Protein 4PUI (pdb70)

Nearest PDB structures (foldseek):
  4pui-assembly2_B  TM=1.012E+00  e=3.624E-17  Arabidopsis thaliana
  4pui-assembly1_A  TM=9.811E-01  e=4.101E-15  Arabidopsis thaliana
  4pug-assembly2_B  TM=9.591E-01  e=3.077E-12  Arabidopsis thaliana
  4pug-assembly1_A  TM=9.254E-01  e=9.703E-12  Arabidopsis thaliana
  1v60-assembly1_A  TM=8.977E-01  e=1.015E-07  Mus musculus

GO terms:
  GO:0005515 protein binding (F, IPI)
  GO:0008047 enzyme activator activity (F, IDA)
  GO:0005739 mitochondrion (C, IDA)
  GO:0009507 chloroplast (C, IDA)
  GO:0009570 chloroplast stroma (C, IDA)
  GO:0005829 cytosol (C, HDA)
  GO:0009507 chloroplast (C, HDA)
  GO:0009570 chloroplast stroma (C, HDA)
  GO:0009793 embryo development ending in seed dormancy (P, IMP)

Organism: Arabidopsis thaliana (NCBI:txid3702)

Structure (mmCIF, N/CA/C/O backbone):
data_4PUI
#
_entry.id   4PUI
#
_cell.length_a   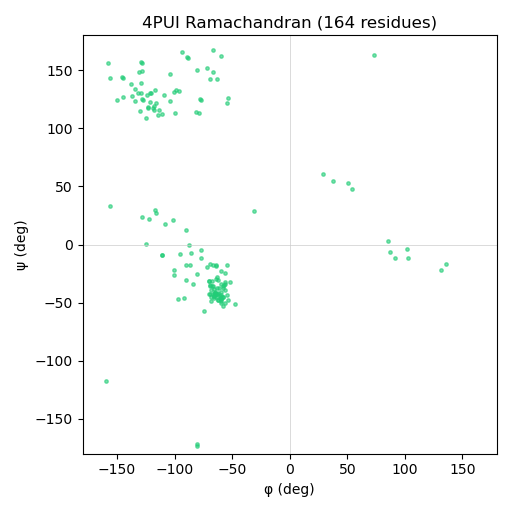95.833
_cell.length_b   31.634
_cell.length_c   68.631
_cell.angle_alpha   90.00
_cell.angle_beta   116.83
_cell.angle_gamma   90.00
#
_symmetry.space_group_name_H-M   'C 1 2 1'
#
loop_
_entity.id
_entity.type
_entity.pdbx_description
1 polymer 'SufE-like protein, chloroplastic'
2 water water
#
loop_
_atom_site.group_PDB
_atom_site.id
_atom_site.type_symbol
_atom_site.label_atom_id
_atom_site.label_alt_id
_atom_site.label_comp_id
_atom_site.label_asym_id
_atom_site.label_entity_id
_atom_site.label_seq_id
_atom_site.pdbx_PDB_ins_code
_atom_site.Cartn_x
_atom_site.Cartn_y
_atom_site.Cartn_z
_atom_site.occupancy
_atom_site.B_iso_or_equiv
_atom_site.auth_seq_id
_atom_site.auth_comp_id
_atom_site.auth_asym_id
_atom_site.auth_atom_id
_atom_site.pdbx_PDB_model_num
ATOM 1 N N . ALA A 1 2 ? -15.517 -21.054 25.501 1.00 56.24 277 ALA A N 1
ATOM 2 C CA . ALA A 1 2 ? -16.203 -21.572 24.326 1.00 54.95 277 ALA A CA 1
ATOM 3 C C . ALA A 1 2 ? -15.236 -21.744 23.164 1.00 48.92 277 ALA A C 1
ATOM 4 O O . ALA A 1 2 ? -14.377 -22.623 23.176 1.00 52.75 277 ALA A O 1
ATOM 6 N N . LEU A 1 3 ? -15.374 -20.885 22.165 1.00 31.30 278 LEU A N 1
ATOM 7 C CA . LEU A 1 3 ? -14.556 -20.969 20.968 1.00 25.13 278 LEU A CA 1
ATOM 8 C C . LEU A 1 3 ? -13.120 -20.551 21.244 1.00 25.06 278 LEU A C 1
ATOM 9 O O . LEU A 1 3 ? -12.860 -19.756 22.142 1.00 30.29 278 LEU A O 1
ATOM 14 N N . GLY A 1 4 ? -12.193 -21.094 20.466 1.00 28.08 279 GLY A N 1
ATOM 15 C CA . GLY A 1 4 ? -10.809 -20.6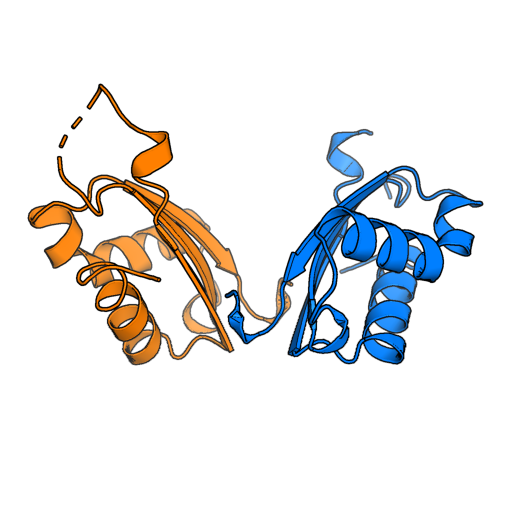77 20.521 1.00 25.03 279 GLY A CA 1
ATOM 16 C C . GLY A 1 4 ? -10.621 -19.404 19.719 1.00 24.06 279 GLY A C 1
ATOM 17 O O . GLY A 1 4 ? -11.578 -18.808 19.236 1.00 22.03 279 GLY A O 1
ATOM 18 N N . SER A 1 5 ? -9.376 -18.977 19.570 1.00 21.52 280 SER A N 1
ATOM 19 C CA . SER A 1 5 ? -9.098 -17.709 18.897 1.00 21.59 280 SER A CA 1
ATOM 20 C C . SER A 1 5 ? -9.594 -17.624 17.450 1.00 19.46 280 SER A C 1
ATOM 21 O O . SER A 1 5 ? -10.150 -16.601 17.055 1.00 18.48 280 SER A O 1
ATOM 24 N N . ARG A 1 6 ? -9.399 -18.678 16.658 1.00 19.90 281 ARG A N 1
ATOM 25 C CA . ARG A 1 6 ? -9.895 -18.674 15.276 1.00 17.74 281 ARG A CA 1
ATOM 26 C C . ARG A 1 6 ? -11.425 -18.639 15.242 1.00 17.37 281 ARG A C 1
ATOM 27 O O . ARG A 1 6 ? -12.007 -17.879 14.472 1.00 17.33 281 ARG A O 1
ATOM 35 N N . GLY A 1 7 ? -12.065 -19.471 16.058 1.00 18.84 282 GLY A N 1
ATOM 36 C CA . GLY A 1 7 ? -13.524 -19.493 16.129 1.00 17.82 282 GLY A CA 1
ATOM 37 C C . GLY A 1 7 ? -14.082 -18.106 16.418 1.00 20.52 282 GLY A C 1
ATOM 38 O O . GLY A 1 7 ? -15.070 -17.680 15.821 1.00 17.96 282 GLY A O 1
ATOM 39 N N . MET A 1 8 ? -13.445 -17.401 17.347 1.00 18.97 283 MET A N 1
ATOM 40 C CA . MET A 1 8 ? -13.875 -16.054 17.706 1.00 21.46 283 MET A CA 1
ATOM 41 C C . MET A 1 8 ? -13.704 -15.093 16.532 1.00 20.89 283 MET A C 1
ATOM 42 O O . MET A 1 8 ? -14.583 -14.263 16.266 1.00 20.72 283 MET A O 1
ATOM 47 N N . ARG A 1 9 ? -12.582 -15.209 15.821 1.00 17.69 284 ARG A N 1
ATOM 48 C CA . ARG A 1 9 ? -12.374 -14.383 14.633 1.00 16.04 284 ARG A CA 1
ATOM 49 C C . ARG A 1 9 ? -13.417 -14.648 13.550 1.00 19.31 284 ARG A C 1
ATOM 50 O O . ARG A 1 9 ? -13.889 -13.705 12.902 1.00 17.35 284 ARG A O 1
ATOM 58 N N . ILE A 1 10 ? -13.753 -15.925 13.346 1.00 17.11 285 ILE A N 1
ATOM 59 C CA . ILE A 1 10 ? -14.748 -16.311 12.345 1.00 15.60 285 ILE A CA 1
ATOM 60 C C . ILE A 1 10 ? -16.100 -15.709 12.714 1.00 15.45 285 ILE A C 1
ATOM 61 O O . ILE A 1 10 ? -16.758 -15.096 11.876 1.00 17.09 285 ILE A O 1
ATOM 66 N N . ARG A 1 11 ? -16.492 -15.851 13.971 1.00 17.92 286 ARG A N 1
ATOM 67 C CA . ARG A 1 11 ? -17.761 -15.286 14.427 1.00 19.33 286 ARG A CA 1
ATOM 68 C C . ARG A 1 11 ? -17.780 -13.765 14.237 1.00 20.52 286 ARG A C 1
ATOM 69 O O . ARG A 1 11 ? -18.753 -13.204 13.749 1.00 19.82 286 ARG A O 1
ATOM 77 N N . GLU A 1 12 ? -16.698 -13.095 14.607 1.00 17.70 287 GLU A N 1
ATOM 78 C CA . GLU A 1 12 ? -16.680 -11.635 14.499 1.00 21.35 287 GLU A CA 1
ATOM 79 C C . GLU A 1 12 ? -16.735 -11.159 13.042 1.00 19.16 287 GLU A C 1
ATOM 80 O O . GLU A 1 12 ? -17.396 -10.156 12.729 1.00 19.07 287 GLU A O 1
ATOM 86 N N . LYS A 1 13 ? -16.042 -11.871 12.163 1.00 19.06 288 LYS A N 1
ATOM 87 C CA . LYS A 1 13 ? -16.016 -11.519 10.745 1.00 19.93 288 LYS A CA 1
ATOM 88 C C . LYS A 1 13 ? -17.415 -11.662 10.139 1.00 18.49 288 LYS A C 1
ATOM 89 O O . LYS A 1 13 ? -17.875 -10.793 9.402 1.00 17.61 288 LYS A O 1
ATOM 95 N N . LEU A 1 14 ? -18.088 -12.760 10.449 1.00 17.33 289 LEU A N 1
ATOM 96 C CA . LEU A 1 14 ? -19.423 -12.966 9.900 1.00 16.94 289 LEU A CA 1
ATOM 97 C C . LEU A 1 14 ? -20.431 -11.978 10.467 1.00 17.14 289 LEU A C 1
ATOM 98 O O . LEU A 1 14 ? -21.307 -11.506 9.739 1.00 17.99 289 LEU A O 1
ATOM 103 N N . GLU A 1 15 ? -20.320 -11.684 11.759 1.00 17.03 290 GLU A N 1
ATOM 104 C CA . GLU A 1 15 ? -21.175 -10.679 12.389 1.00 20.09 290 GLU A CA 1
ATOM 105 C C . GLU A 1 15 ? -20.972 -9.321 11.717 1.00 20.95 290 GLU A C 1
ATOM 106 O O . GLU A 1 15 ? -21.936 -8.632 11.383 1.00 23.28 290 GLU A O 1
ATOM 112 N N . LYS A 1 16 ? -19.713 -8.945 11.527 1.00 21.30 291 LYS A N 1
ATOM 113 C CA . LYS A 1 16 ? -19.382 -7.642 10.970 1.00 22.61 291 LYS A CA 1
ATOM 114 C C . LYS A 1 16 ? -19.871 -7.503 9.531 1.00 22.74 291 LYS A C 1
ATOM 115 O O . LYS A 1 16 ? -20.418 -6.468 9.152 1.00 24.16 291 LYS A O 1
ATOM 121 N N . GLU A 1 17 ? -19.686 -8.544 8.728 1.00 18.74 292 GLU A N 1
ATOM 122 C CA . GLU A 1 17 ? -20.004 -8.430 7.302 1.00 18.57 292 GLU A CA 1
ATOM 123 C C . GLU A 1 17 ? -21.433 -8.805 6.929 1.00 19.68 292 GLU A C 1
ATOM 124 O O . GLU A 1 17 ? -21.973 -8.270 5.958 1.00 20.05 292 GLU A O 1
ATOM 130 N N . LEU A 1 18 ? -22.033 -9.723 7.677 1.00 17.72 293 LEU A N 1
ATOM 131 C CA . LEU A 1 18 ? -23.336 -10.253 7.292 1.00 17.62 293 LEU A CA 1
ATOM 132 C C . LEU A 1 18 ? -24.496 -9.852 8.207 1.00 20.47 293 LEU A C 1
ATOM 133 O O . LEU A 1 18 ? -25.640 -10.107 7.862 1.00 19.23 293 LEU A O 1
ATOM 138 N N . ASP A 1 19 ? -24.197 -9.233 9.351 1.00 19.95 294 ASP A N 1
ATOM 139 C CA . ASP A 1 19 ? -25.191 -8.879 10.376 1.00 19.00 294 ASP A CA 1
ATOM 140 C C . ASP A 1 19 ? -26.286 -9.954 10.524 1.00 18.56 294 ASP A C 1
ATO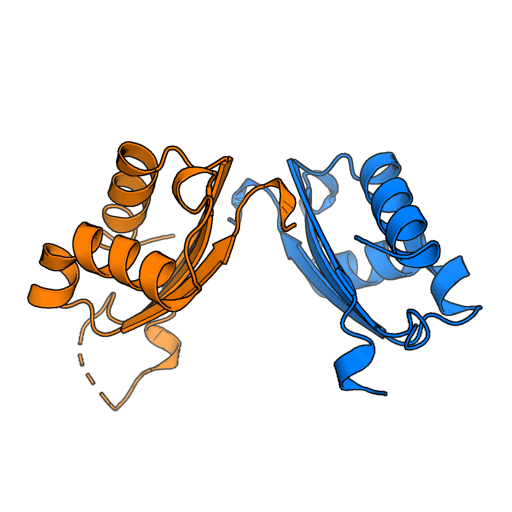M 141 O O . ASP A 1 19 ? -27.470 -9.652 10.406 1.00 20.04 294 ASP A O 1
ATOM 146 N N . PRO A 1 20 ? -25.888 -11.214 10.768 1.00 20.91 295 PRO A N 1
ATOM 147 C CA . PRO A 1 20 ? -26.873 -12.299 10.690 1.00 19.30 295 PRO A CA 1
ATOM 148 C C . PRO A 1 20 ? -27.882 -12.233 11.828 1.00 21.58 295 PRO A C 1
ATOM 149 O O . PRO A 1 20 ? -27.534 -11.873 12.957 1.00 22.73 295 PRO A O 1
ATOM 153 N N . VAL A 1 21 ? -29.135 -12.553 11.532 1.00 20.70 296 VAL A N 1
ATOM 154 C CA . VAL A 1 21 ? -30.119 -12.672 12.601 1.00 21.81 296 VAL A CA 1
ATOM 155 C C . VAL A 1 21 ? -29.859 -13.894 13.479 1.00 22.22 296 VAL A C 1
ATOM 156 O O . VAL A 1 21 ? -30.149 -13.881 14.679 1.00 22.49 296 VAL A O 1
ATOM 160 N N . GLU A 1 22 ? -29.313 -14.947 12.873 1.00 20.35 297 GLU A N 1
ATOM 161 C CA . GLU A 1 22 ? -28.941 -16.149 13.596 1.00 20.29 297 GLU A CA 1
ATOM 162 C C . GLU A 1 22 ? -27.552 -16.550 13.119 1.00 20.33 297 GLU A C 1
ATOM 163 O O . GLU A 1 22 ? -27.286 -16.547 11.922 1.00 18.99 297 GLU A O 1
ATOM 169 N N . LEU A 1 23 ? -26.674 -16.873 14.060 1.00 19.60 298 LEU A N 1
ATOM 170 C CA . LEU A 1 23 ? -25.323 -17.305 13.717 1.00 17.52 298 LEU A CA 1
ATOM 171 C C . LEU A 1 23 ? -24.822 -18.364 14.687 1.00 17.62 298 LEU A C 1
ATOM 172 O O . LEU A 1 23 ? -24.850 -18.172 15.910 1.00 19.99 298 LEU A O 1
ATOM 177 N N . GLU A 1 24 ? -24.364 -19.490 14.144 1.00 21.27 299 GLU A N 1
ATOM 178 C CA . GLU A 1 24 ? -23.725 -20.510 14.959 1.00 18.05 299 GLU A CA 1
ATOM 179 C C . GLU A 1 24 ? -22.388 -20.889 14.340 1.00 17.22 299 GLU A C 1
ATOM 180 O O . GLU A 1 24 ? -22.307 -21.157 13.149 1.00 18.16 299 GLU A O 1
ATOM 186 N N . VAL A 1 25 ? -21.350 -20.900 15.166 1.00 18.75 300 VAL A N 1
ATOM 187 C CA . VAL A 1 25 ? -20.007 -21.264 14.733 1.00 18.94 300 VAL A CA 1
ATOM 188 C C . VAL A 1 25 ? -19.584 -22.384 15.660 1.00 21.69 300 VAL A C 1
ATOM 189 O O . VAL A 1 25 ? -19.376 -22.169 16.852 1.00 21.82 300 VAL A O 1
ATOM 193 N N . GLU A 1 26 ? -19.509 -23.597 15.127 1.00 22.35 301 GLU A N 1
ATOM 194 C CA . GLU A 1 26 ? -19.250 -24.762 15.958 1.00 21.13 301 GLU A CA 1
ATOM 195 C C . GLU A 1 26 ? -17.921 -25.383 15.564 1.00 23.23 301 GLU A C 1
ATOM 196 O O . GLU A 1 26 ? -17.729 -25.761 14.409 1.00 23.76 301 GLU A O 1
ATOM 202 N N . ASP A 1 27 ? -17.006 -25.475 16.521 1.00 23.17 302 ASP A N 1
ATOM 203 C CA . ASP A 1 27 ? -15.708 -26.098 16.291 1.00 24.44 302 ASP A CA 1
ATOM 204 C C . ASP A 1 27 ? -15.880 -27.614 16.346 1.00 26.06 302 ASP A C 1
ATOM 205 O O . ASP A 1 27 ? -16.193 -28.171 17.394 1.00 27.73 302 ASP A O 1
ATOM 210 N N . VAL A 1 28 ? -15.687 -28.280 15.213 1.00 26.20 303 VAL A N 1
ATOM 211 C CA . VAL A 1 28 ? -15.767 -29.736 15.178 1.00 30.53 303 VAL A CA 1
ATOM 212 C C . VAL A 1 28 ? -14.431 -30.389 14.813 1.00 33.13 303 VAL A C 1
ATOM 213 O O . VAL A 1 28 ? -14.382 -31.496 14.276 1.00 33.47 303 VAL A O 1
ATOM 217 N N . SER A 1 29 ? -13.337 -29.701 15.125 1.00 28.83 304 SER A N 1
ATOM 218 C CA . SER A 1 29 ? -12.008 -30.230 14.846 1.00 26.52 304 SER A CA 1
ATOM 219 C C . SER A 1 29 ? -11.768 -31.592 15.482 1.00 31.04 304 SER A C 1
ATOM 220 O O . SER A 1 29 ? -11.042 -32.419 14.933 1.00 35.90 304 SER A O 1
ATOM 223 N N . TYR A 1 30 ? -12.380 -31.820 16.640 1.00 32.63 305 TYR A N 1
ATOM 224 C CA . TYR A 1 30 ? -12.253 -33.097 17.338 1.00 39.43 305 TYR A CA 1
ATOM 225 C C . TYR A 1 30 ? -12.684 -34.301 16.477 1.00 41.00 305 TYR A C 1
ATOM 226 O O . TYR A 1 30 ? -12.237 -35.421 16.707 1.00 46.75 305 TYR A O 1
ATOM 235 N N . GLN A 1 31 ? -13.547 -34.058 15.491 1.00 40.83 306 GLN A N 1
ATOM 236 C CA . GLN A 1 31 ? -14.061 -35.115 14.617 1.00 40.43 306 GLN A CA 1
ATOM 237 C C . GLN A 1 31 ? -13.044 -35.551 13.564 1.00 47.65 306 GLN A C 1
ATOM 238 O O . GLN A 1 31 ? -13.230 -36.568 12.890 1.00 50.97 306 GLN A O 1
ATOM 244 N N . HIS A 1 32 ? -11.971 -34.780 13.430 1.00 48.78 307 HIS A N 1
ATOM 245 C CA . HIS A 1 32 ? -10.986 -35.014 12.387 1.00 48.66 307 HIS A CA 1
ATOM 246 C C . HIS A 1 32 ? -9.596 -35.177 12.984 1.00 55.09 307 HIS A C 1
ATOM 247 O O . HIS A 1 32 ? -8.615 -35.371 12.262 1.00 55.20 307 HIS A O 1
ATOM 254 N N . ALA A 1 33 ? -9.517 -35.091 14.306 1.00 76.18 308 ALA A N 1
ATOM 255 C CA . ALA A 1 33 ? -8.231 -35.089 14.988 1.00 82.51 308 ALA A CA 1
ATOM 256 C C . ALA A 1 33 ? -8.373 -35.486 16.456 1.00 85.89 308 ALA A C 1
ATOM 257 O O . ALA A 1 33 ? -8.513 -36.663 16.783 1.00 87.73 308 ALA A O 1
ATOM 259 N N . ASP A 1 44 ? -5.459 -27.701 20.987 1.00 70.92 319 ASP A N 1
ATOM 260 C CA . ASP A 1 44 ? -6.855 -27.810 21.393 1.00 70.03 319 ASP A CA 1
ATOM 261 C C . ASP A 1 44 ? -7.671 -28.452 20.274 1.00 67.38 319 ASP A C 1
ATOM 262 O O . ASP A 1 44 ? -8.873 -28.193 20.145 1.00 67.68 319 ASP A O 1
ATOM 267 N N . ASP A 1 45 ? -6.980 -29.292 19.496 1.00 64.09 320 ASP A N 1
ATOM 268 C CA . ASP A 1 45 ? -7.444 -29.931 18.244 1.00 59.10 320 ASP A CA 1
ATOM 269 C C . ASP A 1 45 ? -7.120 -29.146 16.976 1.00 51.92 320 ASP A C 1
ATOM 270 O O . ASP A 1 45 ? -7.279 -29.666 15.871 1.00 53.30 320 ASP A O 1
ATOM 275 N N . GLY A 1 46 ? -6.695 -27.895 17.123 1.00 34.86 321 GLY A N 1
ATOM 276 C CA . GLY A 1 46 ? -6.197 -27.159 15.979 1.00 31.33 321 GLY A CA 1
ATOM 277 C C . GLY A 1 46 ? -7.091 -26.117 15.342 1.00 27.52 321 GLY A C 1
ATOM 278 O O . GLY A 1 46 ? -6.618 -25.340 14.520 1.00 28.21 321 GLY A O 1
ATOM 279 N N . GLU A 1 47 ? -8.369 -26.091 15.709 1.00 25.95 322 GLU A N 1
ATOM 280 C CA . GLU A 1 47 ? -9.339 -25.219 15.052 1.00 23.29 322 GLU A CA 1
ATOM 281 C C . GLU A 1 47 ? -9.266 -25.376 13.543 1.00 23.08 322 GLU A C 1
ATOM 282 O O . GLU A 1 47 ? -9.131 -24.401 12.818 1.00 22.95 322 GLU A O 1
ATOM 288 N N . THR A 1 48 ? -9.373 -26.618 13.079 1.00 27.17 323 THR A N 1
ATOM 289 C CA . THR A 1 48 ? -9.224 -26.928 11.664 1.00 26.54 323 THR A CA 1
ATOM 290 C C . THR A 1 48 ? -10.565 -27.112 10.963 1.00 23.15 323 THR A C 1
ATOM 291 O O . THR A 1 48 ? -10.651 -26.976 9.747 1.00 25.73 323 THR A O 1
ATOM 295 N N . HIS A 1 49 ? -11.610 -27.419 11.728 1.00 25.41 324 HIS A N 1
ATOM 296 C CA . HIS A 1 49 ? -12.916 -27.710 11.152 1.00 25.32 324 HIS A CA 1
ATOM 297 C C . HIS A 1 49 ? -14.037 -27.038 11.930 1.00 21.71 324 HIS A C 1
ATOM 298 O O . HIS A 1 49 ? -14.125 -27.185 13.147 1.00 22.26 324 HIS A O 1
ATOM 305 N N . PHE A 1 50 ? -14.893 -26.305 11.223 1.00 25.16 325 PHE A N 1
ATOM 306 C CA . PHE A 1 50 ? -16.054 -25.684 11.846 1.00 22.58 325 PHE A CA 1
ATOM 307 C C . PHE A 1 50 ? -17.315 -25.974 11.053 1.00 20.99 325 PHE A C 1
ATOM 308 O O . PHE A 1 50 ? -17.267 -26.122 9.833 1.00 23.18 325 PHE A O 1
ATOM 316 N N . ASN A 1 51 ? -18.434 -26.064 11.766 1.00 21.85 326 ASN A N 1
ATOM 317 C CA . ASN A 1 51 ? -19.750 -26.023 11.146 1.00 22.97 326 ASN A CA 1
ATOM 318 C C . ASN A 1 51 ? -20.298 -24.623 11.337 1.00 20.15 326 ASN A C 1
ATOM 319 O O . ASN A 1 51 ? -20.276 -24.098 12.449 1.00 22.38 326 ASN A O 1
ATOM 324 N N . LEU A 1 52 ? -20.790 -24.020 10.257 1.00 18.96 327 LEU A N 1
ATOM 325 C CA . LEU A 1 52 ? -21.398 -22.691 10.321 1.00 16.74 327 LEU A CA 1
ATOM 326 C C . LEU A 1 52 ? -22.878 -22.760 9.931 1.00 18.63 327 LEU A C 1
ATOM 327 O O . LEU A 1 52 ? -23.224 -23.372 8.922 1.00 19.46 327 LEU A O 1
ATOM 332 N N . ARG A 1 53 ? -23.741 -22.132 10.727 1.00 18.76 328 ARG A N 1
ATOM 333 C CA . ARG A 1 53 ? -25.125 -21.931 10.318 1.00 17.89 328 ARG A CA 1
ATOM 334 C C . ARG A 1 53 ? -25.394 -20.439 10.369 1.00 17.17 328 ARG A C 1
ATOM 335 O O . ARG A 1 53 ? -25.274 -19.818 11.425 1.00 18.13 328 ARG A O 1
ATOM 343 N N . ILE A 1 54 ? -25.716 -19.861 9.216 1.00 16.07 329 ILE A N 1
ATOM 344 C CA . ILE A 1 54 ? -25.871 -18.415 9.106 1.00 16.64 329 ILE A CA 1
ATOM 345 C C . ILE A 1 54 ? -27.205 -18.083 8.486 1.00 15.63 329 ILE A C 1
ATOM 346 O O . ILE A 1 54 ? -27.498 -18.537 7.388 1.00 17.58 329 ILE A O 1
ATOM 351 N N . VAL A 1 55 ? -27.992 -17.268 9.183 1.00 18.11 330 VAL A N 1
ATOM 352 C CA . VAL A 1 55 ? -29.224 -16.729 8.610 1.00 19.04 330 VAL A CA 1
ATOM 353 C C . VAL A 1 55 ? -29.036 -15.224 8.397 1.00 16.64 330 VAL A C 1
ATOM 354 O O . VAL A 1 55 ? -28.891 -14.466 9.358 1.00 17.58 330 VAL A O 1
ATOM 358 N N . SER A 1 56 ? -28.986 -14.801 7.135 1.00 19.56 331 SER A N 1
ATOM 359 C CA . SER A 1 56 ? -28.699 -13.396 6.820 1.00 18.78 331 SER A CA 1
ATOM 360 C C . SER A 1 56 ? -29.446 -12.946 5.588 1.00 19.40 331 SER A C 1
ATOM 361 O O . SER A 1 56 ? -29.577 -13.721 4.634 1.00 18.21 331 SER A O 1
ATOM 364 N N . ASP A 1 57 ? -29.881 -11.680 5.614 1.00 21.57 332 ASP A N 1
ATOM 365 C CA . ASP A 1 57 ? -30.423 -10.964 4.459 1.00 24.04 332 ASP A CA 1
ATOM 366 C C . ASP A 1 57 ? -29.504 -11.030 3.246 1.00 20.95 332 ASP A C 1
ATOM 367 O O . ASP A 1 57 ? -29.964 -10.985 2.100 1.00 20.50 332 ASP A O 1
ATOM 372 N N . ALA A 1 58 ? -28.201 -11.070 3.509 1.00 20.10 333 ALA A N 1
ATOM 373 C CA . ALA A 1 58 ? -27.194 -10.918 2.464 1.00 20.54 333 ALA A CA 1
ATOM 374 C C . ALA A 1 58 ? -27.227 -12.047 1.442 1.00 18.43 333 ALA A C 1
ATOM 375 O O . ALA A 1 58 ? -26.680 -11.913 0.356 1.00 20.16 333 ALA A O 1
ATOM 377 N N . PHE A 1 59 ? -27.868 -13.164 1.796 1.00 19.88 334 PHE A N 1
ATOM 378 C CA . PHE A 1 59 ? -27.962 -14.314 0.910 1.00 17.07 334 PHE A CA 1
ATOM 379 C C . PHE A 1 59 ? -29.129 -14.254 -0.074 1.00 18.57 334 PHE A C 1
ATOM 380 O O . PHE A 1 59 ? -29.242 -15.113 -0.946 1.00 18.47 334 PHE A O 1
ATOM 388 N N . GLN A 1 60 ? -30.001 -13.263 0.068 1.00 20.36 335 GLN A N 1
ATOM 389 C CA . GLN A 1 60 ? -31.122 -13.110 -0.847 1.00 20.32 335 GLN A CA 1
ATOM 390 C C . GLN A 1 60 ? -30.673 -13.063 -2.297 1.00 21.12 335 GLN A C 1
ATOM 391 O O . GLN A 1 60 ? -29.804 -12.265 -2.667 1.00 25.11 335 GLN A O 1
ATOM 397 N N . GLY A 1 61 ? -31.252 -13.936 -3.114 1.00 22.07 336 GLY A N 1
ATOM 398 C CA . GLY A 1 61 ? -30.996 -13.938 -4.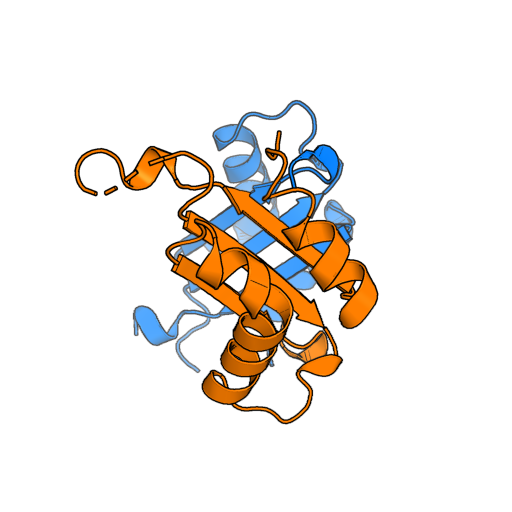538 1.00 21.18 336 GLY A CA 1
ATOM 399 C C . GLY A 1 61 ? -29.782 -14.764 -4.929 1.00 23.79 336 GLY A C 1
ATOM 400 O O . GLY A 1 61 ? -29.518 -14.959 -6.113 1.00 25.61 336 GLY A O 1
ATOM 401 N N . LYS A 1 62 ? -29.048 -15.252 -3.937 1.00 19.79 337 LYS A N 1
ATOM 402 C CA . LYS A 1 62 ? -27.860 -16.061 -4.204 1.00 19.06 337 LYS A CA 1
ATOM 403 C C . LYS A 1 62 ? -28.103 -17.570 -4.160 1.00 18.95 337 LYS A C 1
ATOM 404 O O . LYS A 1 62 ? -28.689 -18.083 -3.213 1.00 18.40 337 LYS A O 1
ATOM 410 N N . SER A 1 63 ? -27.616 -18.273 -5.184 1.00 16.49 338 SER A N 1
ATOM 411 C CA . SER A 1 63 ? -27.651 -19.736 -5.209 1.00 17.04 338 SER A CA 1
ATOM 412 C C . SER A 1 63 ? -26.885 -20.340 -4.031 1.00 16.41 338 SER A C 1
ATOM 413 O O . SER A 1 63 ? -26.066 -19.675 -3.395 1.00 15.84 338 SER A O 1
ATOM 416 N N . LEU A 1 64 ? -27.146 -21.608 -3.748 1.00 16.81 339 LEU A N 1
ATOM 417 C CA . LEU A 1 64 ? -26.469 -22.299 -2.659 1.00 15.36 339 LEU A CA 1
ATOM 418 C C . LEU A 1 64 ? -24.952 -22.179 -2.802 1.00 17.21 339 LEU A C 1
ATOM 419 O O . LEU A 1 64 ? -24.260 -21.882 -1.831 1.00 14.96 339 LEU A O 1
ATOM 424 N N . VAL A 1 65 ? -24.447 -22.439 -4.003 1.00 15.42 340 VAL A N 1
ATOM 425 C CA . VAL A 1 65 ? -22.999 -22.407 -4.237 1.00 15.11 340 VAL A CA 1
ATOM 426 C C . VAL A 1 65 ? -22.441 -20.986 -4.152 1.00 15.24 340 VAL A C 1
ATOM 427 O O . VAL A 1 65 ? -21.315 -20.775 -3.656 1.00 15.02 340 VAL A O 1
ATOM 431 N N . LYS A 1 66 ? -23.217 -19.993 -4.598 1.00 14.90 341 LYS A N 1
ATOM 432 C CA . LYS A 1 66 ? -22.779 -18.612 -4.422 1.00 15.57 341 LYS A CA 1
ATOM 433 C C . LYS A 1 66 ? -22.662 -18.217 -2.947 1.00 15.41 341 LYS A C 1
ATOM 434 O O . LYS A 1 66 ? -21.755 -17.472 -2.575 1.00 16.13 341 LYS A O 1
ATOM 440 N N . ARG A 1 67 ? -23.582 -18.706 -2.118 1.00 16.20 342 ARG A N 1
ATOM 441 C CA . ARG A 1 67 ? -23.554 -18.420 -0.684 1.00 14.58 342 ARG A CA 1
ATOM 442 C C . ARG A 1 67 ? -22.316 -19.049 -0.076 1.00 14.69 342 ARG A C 1
ATOM 443 O O . ARG A 1 67 ? -21.618 -18.426 0.716 1.00 15.88 342 ARG A O 1
ATOM 451 N N . HIS A 1 68 ? -22.049 -20.287 -0.476 1.00 14.98 343 HIS A N 1
ATOM 452 C CA . HIS A 1 68 ? -20.883 -21.035 -0.028 1.00 14.62 343 HIS A CA 1
ATOM 453 C C . HIS A 1 68 ? -19.615 -20.259 -0.340 1.00 16.02 343 HIS A C 1
ATOM 454 O O . HIS A 1 68 ? -18.768 -20.052 0.531 1.00 15.85 343 HIS A O 1
ATOM 461 N N . ARG A 1 69 ? -19.503 -19.816 -1.586 1.00 15.25 344 ARG A N 1
ATOM 462 C CA . ARG A 1 69 ? -18.282 -19.160 -2.050 1.00 14.97 344 ARG A CA 1
ATOM 463 C C . ARG A 1 69 ? -18.102 -17.793 -1.412 1.00 15.55 344 ARG A C 1
ATOM 464 O O . ARG A 1 69 ? -16.962 -17.345 -1.211 1.00 15.62 344 ARG A O 1
ATOM 472 N N . LEU A 1 70 ? -19.221 -17.131 -1.113 1.00 16.79 345 LEU A N 1
ATOM 473 C CA . LEU A 1 70 ? -19.217 -15.841 -0.423 1.00 16.98 345 LEU A CA 1
ATOM 474 C C . LEU A 1 70 ? -18.577 -15.978 0.952 1.00 18.45 345 LEU A C 1
ATOM 475 O O . LEU A 1 70 ? -17.740 -15.159 1.352 1.00 17.66 345 LEU A O 1
ATOM 480 N N . ILE A 1 71 ? -18.983 -17.016 1.674 1.00 15.98 346 ILE A N 1
ATOM 481 C CA . ILE A 1 71 ? -18.451 -17.278 3.004 1.00 16.01 346 ILE A CA 1
ATOM 482 C C . ILE A 1 71 ? -16.967 -17.655 2.932 1.00 16.26 346 ILE A C 1
ATOM 483 O O . ILE A 1 71 ? -16.154 -17.184 3.732 1.00 17.15 346 ILE A O 1
ATOM 488 N N . TYR A 1 72 ? -16.618 -18.494 1.964 1.00 15.94 347 TYR A N 1
ATOM 489 C CA . TYR A 1 72 ? -15.227 -18.875 1.777 1.00 16.79 347 TYR A CA 1
ATOM 490 C C . TYR A 1 72 ? -14.381 -17.627 1.498 1.00 18.02 347 TYR A C 1
ATOM 491 O O . TYR A 1 72 ? -13.274 -17.480 2.027 1.00 17.31 347 TYR A O 1
ATOM 500 N N . ASP A 1 73 ? -14.911 -16.710 0.696 1.00 15.73 348 ASP A N 1
ATOM 501 C CA . ASP A 1 73 ? -14.173 -15.482 0.390 1.00 17.32 348 ASP A CA 1
ATOM 502 C C . ASP A 1 73 ? -13.944 -14.635 1.640 1.00 19.74 348 ASP A C 1
ATOM 503 O O . ASP A 1 73 ? -12.854 -14.093 1.852 1.00 19.16 348 ASP A O 1
ATOM 508 N N . LEU A 1 74 ? -14.973 -14.513 2.474 1.00 17.58 349 LEU A N 1
ATOM 509 C CA . LEU A 1 74 ? -14.855 -13.718 3.691 1.00 17.22 349 LEU A CA 1
ATOM 510 C C . LEU A 1 74 ? -13.839 -14.306 4.651 1.00 18.48 349 LEU A C 1
ATOM 511 O O . LEU A 1 74 ? -13.216 -13.584 5.434 1.00 20.31 349 LEU A O 1
ATOM 516 N N . LEU A 1 75 ? -13.686 -15.624 4.605 1.00 16.05 350 LEU A N 1
ATOM 517 C CA . LEU A 1 75 ? -12.851 -16.308 5.578 1.00 17.08 350 LEU A CA 1
ATOM 518 C C . LEU A 1 75 ? -11.559 -16.828 4.976 1.00 18.78 350 LEU A C 1
ATOM 519 O O . LEU A 1 75 ? -10.896 -17.670 5.577 1.00 19.84 350 LEU A O 1
ATOM 524 N N . GLN A 1 76 ? -11.187 -16.315 3.805 1.00 18.12 351 GLN A N 1
ATOM 525 C CA . GLN A 1 76 ? -10.078 -16.899 3.064 1.00 18.00 351 GLN A CA 1
ATOM 526 C C . GLN A 1 76 ? -8.766 -16.818 3.826 1.00 19.32 351 GLN A C 1
ATOM 527 O O . GLN A 1 76 ? -7.926 -17.697 3.693 1.00 21.59 351 GLN A O 1
ATOM 533 N N . ASP A 1 77 ? -8.598 -15.792 4.652 1.00 19.50 352 ASP A N 1
ATOM 534 C CA . ASP A 1 77 ? -7.321 -15.660 5.364 1.00 23.11 352 ASP A CA 1
ATOM 535 C C . ASP A 1 77 ? -7.141 -16.782 6.382 1.00 22.23 352 ASP A C 1
ATOM 536 O O . ASP A 1 77 ? -6.025 -17.221 6.628 1.00 22.82 352 ASP A O 1
ATOM 541 N N . GLU A 1 78 ? -8.246 -17.263 6.942 1.00 19.34 353 GLU A N 1
ATOM 542 C CA . GLU A 1 78 ? -8.199 -18.416 7.847 1.00 19.57 353 GLU A CA 1
ATOM 543 C C . GLU A 1 78 ? -7.876 -19.677 7.063 1.00 20.71 353 GLU A C 1
ATOM 544 O O . GLU A 1 78 ? -7.067 -20.504 7.493 1.00 20.90 353 GLU A O 1
ATOM 550 N N . LEU A 1 79 ? -8.501 -19.816 5.898 1.00 24.79 354 LEU A N 1
ATOM 551 C CA . LEU A 1 79 ? -8.301 -20.994 5.059 1.00 23.47 354 LEU A CA 1
ATOM 552 C C . LEU A 1 79 ? -6.855 -21.110 4.590 1.00 24.94 354 LEU A C 1
ATOM 553 O O . LEU A 1 79 ? -6.375 -22.211 4.335 1.00 29.16 354 LEU A O 1
ATOM 558 N N . LYS A 1 80 ? -6.179 -19.969 4.482 1.00 23.23 355 LYS A N 1
ATOM 559 C CA . LYS A 1 80 ? -4.770 -19.917 4.077 1.00 26.87 355 LYS A CA 1
ATOM 560 C C . LYS A 1 80 ? -3.802 -20.000 5.257 1.00 31.66 355 LYS A C 1
ATOM 561 O O . LYS A 1 80 ? -2.611 -19.713 5.093 1.00 33.82 355 LYS A O 1
ATOM 567 N N . SER A 1 81 ? -4.287 -20.365 6.443 1.00 23.83 356 SER A N 1
ATOM 568 C CA . SER A 1 81 ? -3.410 -20.374 7.618 1.00 23.84 356 SER A CA 1
ATOM 569 C C . SER A 1 81 ? -3.848 -21.311 8.736 1.00 21.24 356 SER A C 1
ATOM 570 O O . SER A 1 81 ? -3.639 -21.018 9.920 1.00 22.31 356 SER A O 1
ATOM 573 N N . GLY A 1 82 ? -4.450 -22.434 8.372 1.00 22.62 357 GLY A N 1
ATOM 574 C CA . GLY A 1 82 ? -4.708 -23.467 9.354 1.00 22.96 357 GLY A CA 1
ATOM 575 C C . GLY A 1 82 ? -6.117 -24.009 9.355 1.00 24.07 357 GLY A C 1
ATOM 576 O O . GLY A 1 82 ? -6.348 -25.109 9.849 1.00 23.54 357 GLY A O 1
ATOM 577 N N . LEU A 1 83 ? -7.065 -23.231 8.832 1.00 22.30 358 LEU A N 1
ATOM 578 C CA . LEU A 1 83 ? -8.444 -23.692 8.712 1.00 23.11 358 LEU A CA 1
ATOM 579 C C . LEU A 1 83 ? -8.544 -24.629 7.515 1.00 24.73 358 LEU A C 1
ATOM 580 O O . LEU A 1 83 ? -8.154 -24.265 6.409 1.00 25.37 358 LEU A O 1
ATOM 585 N N . HIS A 1 84 ? -9.042 -25.841 7.745 1.00 23.34 359 HIS A N 1
ATOM 586 C CA . HIS A 1 84 ? -9.076 -26.847 6.697 1.00 27.52 359 HIS A CA 1
ATOM 587 C C . HIS A 1 84 ? -10.419 -26.922 5.995 1.00 31.17 359 HIS A C 1
ATOM 588 O O . HIS A 1 84 ? -10.478 -26.945 4.763 1.00 30.83 359 HIS A O 1
ATOM 595 N N . ALA A 1 85 ? -11.497 -26.943 6.774 1.00 29.94 360 ALA A N 1
ATOM 596 C CA . ALA A 1 85 ? -12.819 -27.156 6.194 1.00 26.57 360 ALA A CA 1
ATOM 597 C C . ALA A 1 85 ? -13.892 -26.372 6.914 1.00 25.33 360 ALA A C 1
ATOM 598 O O . ALA A 1 85 ? -13.855 -26.222 8.136 1.00 25.00 360 ALA A O 1
ATOM 600 N N . LEU A 1 86 ? -14.854 -25.884 6.143 1.00 26.41 361 LEU A N 1
ATOM 601 C CA . LEU A 1 86 ? -16.050 -25.276 6.702 1.00 24.20 361 LEU A CA 1
ATOM 602 C C . LEU A 1 86 ? -17.272 -26.000 6.156 1.00 23.35 361 LEU A C 1
ATOM 603 O O . LEU A 1 86 ? -17.419 -26.149 4.944 1.00 28.22 361 LEU A O 1
ATOM 608 N N . SER A 1 87 ? -18.147 -26.421 7.052 1.00 20.59 362 SER A N 1
ATOM 609 C CA . SER A 1 87 ? -19.425 -26.985 6.642 1.00 20.50 362 SER A CA 1
ATOM 610 C C . SER A 1 87 ? -20.499 -25.896 6.779 1.00 23.62 362 SER A C 1
ATOM 611 O O . SER A 1 87 ? -20.824 -25.480 7.888 1.00 25.18 362 SER A O 1
ATOM 614 N N . ILE A 1 88 ? -21.053 -25.456 5.656 1.00 22.16 363 ILE A N 1
ATOM 615 C CA . ILE A 1 88 ? -21.860 -24.239 5.636 1.00 20.06 363 ILE A CA 1
ATOM 616 C C . ILE A 1 88 ? -23.352 -24.504 5.420 1.00 23.00 363 ILE A C 1
ATOM 617 O O . ILE A 1 88 ? -23.727 -25.212 4.494 1.00 21.83 363 ILE A O 1
ATOM 622 N N . VAL A 1 89 ? -24.186 -23.944 6.298 1.00 16.22 364 VAL A N 1
ATOM 623 C CA . VAL A 1 89 ? -25.623 -23.849 6.055 1.00 17.43 364 VAL A CA 1
ATOM 624 C C . VAL A 1 89 ? -25.896 -22.360 6.024 1.00 17.55 364 VAL A C 1
ATOM 625 O O . VAL A 1 89 ? -25.600 -21.660 6.987 1.00 18.34 364 VAL A O 1
ATOM 629 N N . ALA A 1 90 ? -26.398 -21.877 4.896 1.00 16.44 365 ALA A N 1
ATOM 630 C CA . ALA A 1 90 ? -26.624 -20.450 4.711 1.00 16.37 365 ALA A CA 1
ATOM 631 C C . ALA A 1 90 ? -28.036 -20.225 4.208 1.00 15.04 365 ALA A C 1
ATOM 632 O O . ALA A 1 90 ? -28.380 -20.645 3.092 1.00 19.39 365 ALA A O 1
ATOM 634 N N . LYS A 1 91 ? -28.848 -19.566 5.026 1.00 17.37 366 LYS A N 1
ATOM 635 C CA . LYS A 1 91 ? -30.254 -19.349 4.703 1.00 20.12 366 LYS A CA 1
ATOM 636 C C . LYS A 1 91 ? -30.623 -17.892 4.844 1.00 20.09 366 LYS A C 1
ATOM 637 O O . LYS A 1 91 ? -29.995 -17.148 5.590 1.00 19.87 366 LYS A O 1
ATOM 643 N N . THR A 1 92 ? -31.676 -17.487 4.155 1.00 18.07 367 THR A N 1
ATOM 644 C CA . THR A 1 92 ? -32.252 -16.171 4.417 1.00 17.38 367 THR A CA 1
ATOM 645 C C . THR A 1 92 ? -33.312 -16.320 5.507 1.00 22.02 367 THR A C 1
ATOM 646 O O . THR A 1 92 ? -33.771 -17.430 5.774 1.00 22.91 367 THR A O 1
ATOM 650 N N . PRO A 1 93 ? -33.694 -15.210 6.157 1.00 24.56 368 PRO A N 1
ATOM 651 C CA . PRO A 1 93 ? -34.759 -15.336 7.155 1.00 29.18 368 PRO A CA 1
ATOM 652 C C . PRO A 1 93 ? -36.032 -15.949 6.560 1.00 30.17 368 PRO A C 1
ATOM 653 O O . PRO A 1 93 ? -36.726 -16.709 7.242 1.00 30.40 368 PRO A O 1
ATOM 657 N N . ALA A 1 94 ? -36.314 -15.654 5.292 1.00 28.00 369 ALA A N 1
ATOM 658 C CA . ALA A 1 94 ? -37.533 -16.156 4.645 1.00 28.71 369 ALA A CA 1
ATOM 659 C C . ALA A 1 94 ? -37.532 -17.672 4.461 1.00 32.25 369 ALA A C 1
ATOM 660 O O . ALA A 1 94 ? -38.580 -18.288 4.250 1.00 27.73 369 ALA A O 1
ATOM 662 N N . GLU A 1 95 ? -36.349 -18.271 4.547 1.00 24.53 370 GLU A N 1
ATOM 663 C CA . GLU A 1 95 ? -36.181 -19.697 4.267 1.00 23.26 370 GLU A CA 1
ATOM 664 C C . GLU A 1 95 ? -36.229 -20.612 5.495 1.00 23.68 370 GLU A C 1
ATOM 665 O O . GLU A 1 95 ? -36.237 -21.838 5.361 1.00 28.46 370 GLU A O 1
ATOM 671 N N . VAL A 1 96 ? -36.251 -20.038 6.691 1.00 24.40 371 VAL A N 1
ATOM 672 C CA . VAL A 1 96 ? -36.179 -20.884 7.878 1.00 26.71 371 VAL A CA 1
ATOM 673 C C . VAL A 1 96 ? -37.574 -21.354 8.291 1.00 34.75 371 VAL A C 1
ATOM 674 O O . VAL A 1 96 ? -38.567 -21.016 7.640 1.00 37.28 371 VAL A O 1
ATOM 678 N N . ALA B 1 2 ? -44.320 -24.559 1.480 1.00 55.54 277 ALA B N 1
ATOM 679 C CA . ALA B 1 2 ? -43.951 -24.318 2.867 1.00 57.23 277 ALA B CA 1
ATOM 680 C C . ALA B 1 2 ? -44.277 -25.529 3.739 1.00 56.02 277 ALA B C 1
ATOM 681 O O . ALA B 1 2 ? -44.237 -26.670 3.278 1.00 59.80 277 ALA B O 1
ATOM 683 N N . LEU B 1 3 ? -44.598 -25.270 5.002 1.00 41.68 278 LEU B N 1
ATOM 684 C CA . LEU B 1 3 ? -44.983 -26.325 5.929 1.00 32.23 278 LEU B CA 1
ATOM 685 C C . LEU B 1 3 ? -46.427 -26.691 5.711 1.00 29.31 278 LEU B C 1
ATOM 686 O O . LEU B 1 3 ? -47.227 -25.844 5.315 1.00 33.38 278 LEU B O 1
ATOM 691 N N . GLY B 1 4 ? -46.762 -27.947 5.982 1.00 25.22 279 GLY B N 1
ATOM 692 C CA . GLY B 1 4 ? -48.143 -28.382 5.970 1.00 25.00 279 GLY B CA 1
ATOM 693 C C . GLY B 1 4 ? -48.860 -28.026 7.260 1.00 22.94 279 GLY B C 1
ATOM 694 O O . GLY B 1 4 ? -48.332 -27.323 8.110 1.00 24.55 279 GLY B O 1
ATOM 695 N N . SER B 1 5 ? -50.078 -28.526 7.413 1.00 23.06 280 SER B N 1
ATOM 696 C CA . SER B 1 5 ? -50.867 -28.220 8.588 1.00 23.77 280 SER B CA 1
ATOM 697 C C . SER B 1 5 ? -50.217 -28.685 9.898 1.00 22.46 280 SER B C 1
ATOM 698 O O . SER B 1 5 ? -50.230 -27.944 10.883 1.00 23.30 280 SER B O 1
ATOM 701 N N . ARG B 1 6 ? -49.672 -29.901 9.930 1.00 21.91 281 ARG B N 1
ATOM 702 C CA . ARG B 1 6 ? -49.010 -30.374 11.148 1.00 20.45 281 ARG B CA 1
ATOM 703 C C . ARG B 1 6 ? -47.769 -29.533 11.431 1.00 20.36 281 ARG B C 1
ATOM 704 O O . ARG B 1 6 ? -47.531 -29.135 12.574 1.00 21.95 281 ARG B O 1
ATOM 712 N N . GLY B 1 7 ? -46.993 -29.268 10.386 1.00 19.64 282 GLY B N 1
ATOM 713 C CA . GLY B 1 7 ? -45.799 -28.435 10.489 1.00 19.95 282 GLY B CA 1
ATOM 714 C C . GLY B 1 7 ? -46.076 -27.087 11.139 1.00 22.94 282 GLY B C 1
ATOM 715 O O . GLY B 1 7 ? -45.343 -26.654 12.038 1.00 23.69 282 GLY B O 1
ATOM 716 N N A MET B 1 8 ? -47.128 -26.415 10.684 0.51 21.93 283 MET B N 1
ATOM 717 N N B MET B 1 8 ? -47.129 -26.418 10.678 0.49 21.74 283 MET B N 1
ATOM 718 C CA A MET B 1 8 ? -47.504 -25.131 11.265 0.51 23.90 283 MET B CA 1
ATOM 719 C CA B MET B 1 8 ? -47.531 -25.137 11.252 0.49 24.60 283 MET B CA 1
ATOM 720 C C A MET B 1 8 ? -47.964 -25.300 12.714 0.51 25.73 283 MET B C 1
ATOM 721 C C B MET B 1 8 ? -47.957 -25.307 12.709 0.49 25.53 283 MET B C 1
ATOM 722 O O A MET B 1 8 ? -47.691 -24.443 13.550 0.51 27.13 283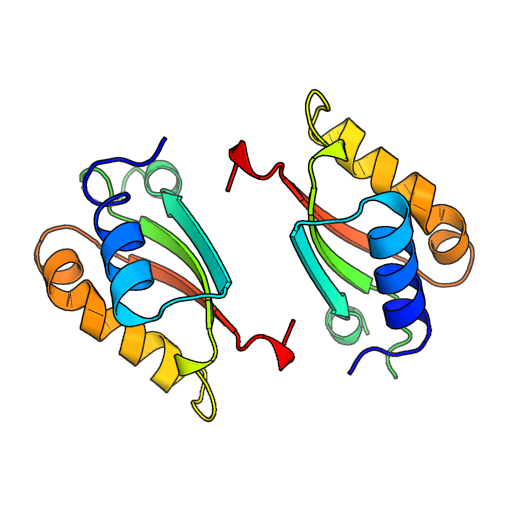 MET B O 1
ATOM 723 O O B MET B 1 8 ? -47.664 -24.455 13.544 0.49 26.93 283 MET B O 1
ATOM 732 N N . ARG B 1 9 ? -48.653 -26.402 13.011 1.00 23.53 284 ARG B N 1
ATOM 733 C CA . ARG B 1 9 ? -49.082 -26.684 14.387 1.00 23.34 284 ARG B CA 1
ATOM 734 C C . ARG B 1 9 ? -47.895 -26.923 15.311 1.00 25.08 284 ARG B C 1
ATOM 735 O O . ARG B 1 9 ? -47.882 -26.452 16.455 1.00 26.25 284 ARG B O 1
ATOM 743 N N . ILE B 1 10 ? -46.911 -27.675 14.822 1.00 22.76 285 ILE B N 1
ATOM 744 C CA . ILE B 1 10 ? -45.675 -27.899 15.563 1.00 22.63 285 ILE B CA 1
ATOM 745 C C . ILE B 1 10 ? -44.962 -26.576 15.848 1.00 22.95 285 ILE B C 1
ATOM 746 O O . ILE B 1 10 ? -44.586 -26.300 16.987 1.00 25.78 285 ILE B O 1
ATOM 751 N N . ARG B 1 11 ? -44.783 -25.755 14.822 1.00 24.90 286 ARG B N 1
ATOM 752 C CA . ARG B 1 11 ? -44.111 -24.473 15.014 1.00 25.39 286 ARG B CA 1
ATOM 753 C C . ARG B 1 11 ? -44.864 -23.605 16.029 1.00 28.02 286 ARG B C 1
ATOM 754 O O . ARG B 1 11 ? -44.260 -23.066 16.951 1.00 29.93 286 ARG B O 1
ATOM 762 N N . GLU B 1 12 ? -46.183 -23.507 15.875 1.00 26.14 287 GLU B N 1
ATOM 763 C CA . GLU B 1 12 ? -46.970 -22.695 16.785 1.00 29.52 287 GLU B CA 1
ATOM 764 C C . GLU B 1 12 ? -46.917 -23.213 18.226 1.00 28.36 287 GLU B C 1
ATOM 765 O O . GLU B 1 12 ? -46.787 -22.423 19.166 1.00 31.92 287 GLU B O 1
ATOM 771 N N . LYS B 1 13 ? -47.003 -24.527 18.406 1.00 30.34 288 LYS B N 1
ATOM 772 C CA . LYS B 1 13 ? -46.900 -25.135 19.728 1.00 30.28 288 LYS B CA 1
ATOM 773 C C . LYS B 1 13 ? -45.558 -24.845 20.426 1.00 29.76 288 LYS B C 1
ATOM 774 O O . LYS B 1 13 ? -45.536 -24.408 21.585 1.00 33.87 288 LYS B O 1
ATOM 780 N N . LEU B 1 14 ? -44.456 -25.047 19.708 1.00 27.57 289 LEU B N 1
ATOM 781 C CA . LEU B 1 14 ? -43.125 -24.808 20.268 1.00 28.18 289 LEU B CA 1
ATOM 782 C C . LEU B 1 14 ? -42.932 -23.331 20.574 1.00 29.72 289 LEU B C 1
ATOM 783 O O . LEU B 1 14 ? -42.361 -22.984 21.605 1.00 33.10 289 LEU B O 1
ATOM 788 N N . GLU B 1 15 ? -43.407 -22.467 19.677 1.00 31.15 290 GLU B N 1
ATOM 789 C CA . GLU B 1 15 ? -43.306 -21.022 19.876 1.00 36.72 290 GLU B CA 1
ATOM 790 C C . GLU B 1 15 ? -43.984 -20.611 21.175 1.00 40.56 290 GLU B C 1
ATOM 791 O O . GLU B 1 15 ? -43.392 -19.938 22.015 1.00 43.50 290 GLU B O 1
ATOM 797 N N . LYS B 1 16 ? -45.236 -21.024 21.330 1.00 42.12 291 LYS B N 1
ATOM 798 C CA . LYS B 1 16 ? -46.044 -20.584 22.456 1.00 45.84 291 LYS B CA 1
ATOM 799 C C . LYS B 1 16 ? -45.560 -21.149 23.783 1.00 45.65 291 LYS B C 1
ATOM 800 O O . LYS B 1 16 ? -45.615 -20.469 24.799 1.00 49.63 291 LYS B O 1
ATOM 806 N N . GLU B 1 17 ? -45.080 -22.386 23.772 1.00 39.80 292 GLU B N 1
ATOM 807 C CA . GLU B 1 17 ? -44.692 -23.050 25.013 1.00 40.50 292 GLU B CA 1
ATOM 808 C C . GLU B 1 17 ? -43.268 -22.697 25.447 1.00 43.49 292 GLU B C 1
ATOM 809 O O . GLU B 1 17 ? -42.985 -22.607 26.641 1.00 46.42 292 GLU B O 1
ATOM 815 N N . LEU B 1 18 ? -42.378 -22.487 24.480 1.00 40.71 293 LEU B N 1
ATOM 816 C CA . LEU B 1 18 ? -40.955 -22.349 24.789 1.00 40.35 293 LEU B CA 1
ATOM 817 C C . LEU B 1 18 ? -40.366 -20.949 24.577 1.00 41.42 293 LEU B C 1
ATOM 818 O O . LEU B 1 18 ? -39.238 -20.694 24.997 1.00 43.44 293 LEU B O 1
ATOM 823 N N . ASP B 1 19 ? -41.147 -20.055 23.965 1.00 34.65 294 ASP B N 1
ATOM 824 C CA . ASP B 1 19 ? -40.667 -18.771 23.428 1.00 37.38 294 ASP B CA 1
ATOM 825 C C . ASP B 1 19 ? -39.211 -18.819 22.997 1.00 35.98 294 ASP B C 1
ATOM 826 O O . ASP B 1 19 ? -38.376 -18.098 23.550 1.00 37.24 294 ASP B O 1
ATOM 831 N N . PRO B 1 20 ? -38.906 -19.691 22.027 1.00 35.79 295 PRO B N 1
ATOM 832 C CA . PRO B 1 20 ? -37.524 -19.877 21.583 1.00 36.76 295 PRO B CA 1
ATOM 833 C C . PRO B 1 20 ? -37.008 -18.622 20.900 1.00 36.88 295 PRO B C 1
ATOM 834 O O . PRO B 1 20 ? -37.789 -17.890 20.295 1.00 39.31 295 PRO B O 1
ATOM 838 N N . VAL B 1 21 ? -35.714 -18.353 21.017 1.00 33.65 296 VAL B N 1
ATOM 839 C CA . VAL B 1 21 ? -35.152 -17.231 20.296 1.00 34.72 296 VAL B CA 1
ATOM 840 C C . VAL B 1 21 ? -34.882 -17.638 18.846 1.00 30.75 296 VAL B C 1
ATOM 841 O O . VAL B 1 21 ? -34.870 -16.796 17.952 1.00 33.28 296 VAL B O 1
ATOM 845 N N . GLU B 1 22 ? -34.677 -18.934 18.615 1.00 26.79 297 GLU B N 1
ATOM 846 C CA . GLU B 1 22 ? -34.509 -19.455 17.259 1.00 25.11 297 GLU B CA 1
ATOM 847 C C . GLU B 1 22 ? -35.294 -20.755 17.131 1.00 25.09 297 GLU B C 1
ATOM 848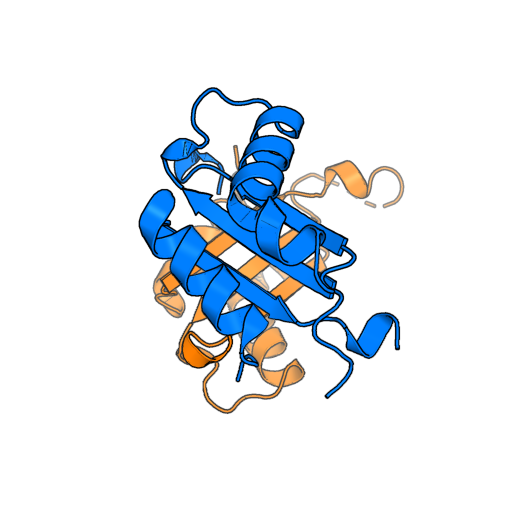 O O . GLU B 1 22 ? -35.307 -21.579 18.048 1.00 28.48 297 GLU B O 1
ATOM 854 N N . LEU B 1 23 ? -35.974 -20.917 16.006 1.00 23.49 298 LEU B N 1
ATOM 855 C CA . LEU B 1 23 ? -36.816 -22.094 15.794 1.00 23.21 298 LEU B CA 1
ATOM 856 C C . LEU B 1 23 ? -36.888 -22.440 14.312 1.00 24.40 298 LEU B C 1
ATOM 857 O O . LEU B 1 23 ? -37.237 -21.597 13.480 1.00 25.20 298 LEU B O 1
ATOM 862 N N . GLU B 1 24 ? -36.540 -23.671 13.964 1.00 21.10 299 GLU B N 1
ATOM 863 C CA . GLU B 1 24 ? -36.666 -24.090 12.578 1.00 19.63 299 GLU B CA 1
ATOM 864 C C . GLU B 1 24 ? -37.378 -25.419 12.595 1.00 20.76 299 GLU B C 1
ATOM 865 O O . GLU B 1 24 ? -37.016 -26.301 13.366 1.00 21.05 299 GLU B O 1
ATOM 871 N N . VAL B 1 25 ? -38.411 -25.526 11.769 1.00 22.39 300 VAL B N 1
ATOM 872 C CA . VAL B 1 25 ? -39.178 -26.753 11.623 1.00 19.91 300 VAL B CA 1
ATOM 873 C C . VAL B 1 25 ? -39.144 -27.149 10.152 1.00 21.23 300 VAL B C 1
ATOM 874 O O . VAL B 1 25 ? -39.580 -26.393 9.292 1.00 21.73 300 VAL B O 1
ATOM 878 N N . GLU B 1 26 ? -38.573 -28.313 9.861 1.00 18.91 301 GLU B N 1
ATOM 879 C CA . GLU B 1 26 ? -38.356 -28.747 8.485 1.00 21.10 301 GLU B CA 1
ATOM 880 C C . GLU B 1 26 ? -39.072 -30.085 8.257 1.00 19.75 301 GLU B C 1
ATOM 881 O O . GLU B 1 26 ? -38.851 -31.044 8.979 1.00 20.66 301 GLU B O 1
ATOM 887 N N . ASP B 1 27 ? -39.966 -30.128 7.279 1.00 21.15 302 ASP B N 1
ATOM 888 C CA . ASP B 1 27 ? -40.635 -31.376 6.931 1.00 20.67 302 ASP B CA 1
ATOM 889 C C . ASP B 1 27 ? -39.709 -32.202 6.039 1.00 24.15 302 ASP B C 1
ATOM 890 O O . ASP B 1 27 ? -39.395 -31.793 4.924 1.00 24.46 302 ASP B O 1
ATOM 895 N N . VAL B 1 28 ? -39.253 -33.352 6.533 1.00 21.77 303 VAL B N 1
ATOM 896 C CA . VAL B 1 28 ? -38.415 -34.233 5.716 1.00 24.82 303 VAL B CA 1
ATOM 897 C C . VAL B 1 28 ? -39.086 -35.586 5.473 1.00 23.39 303 VAL B C 1
ATOM 898 O O . VAL B 1 28 ? -38.414 -36.602 5.289 1.00 24.79 303 VAL B O 1
ATOM 902 N N . SER B 1 29 ? -40.414 -35.590 5.443 1.00 21.86 304 SER B N 1
ATOM 903 C CA . SER B 1 29 ? -41.157 -36.817 5.175 1.00 22.82 304 SER B CA 1
ATOM 904 C C . SER B 1 29 ? -40.770 -37.419 3.828 1.00 28.43 304 SER B C 1
ATOM 905 O O . SER B 1 29 ? -40.678 -38.638 3.693 1.00 31.58 304 SER B O 1
ATOM 908 N N . TYR B 1 30 ? -40.532 -36.563 2.840 1.00 27.00 305 TYR B N 1
ATOM 909 C CA . TYR B 1 30 ? -40.170 -37.014 1.495 1.00 31.17 305 TYR B CA 1
ATOM 910 C C . TYR B 1 30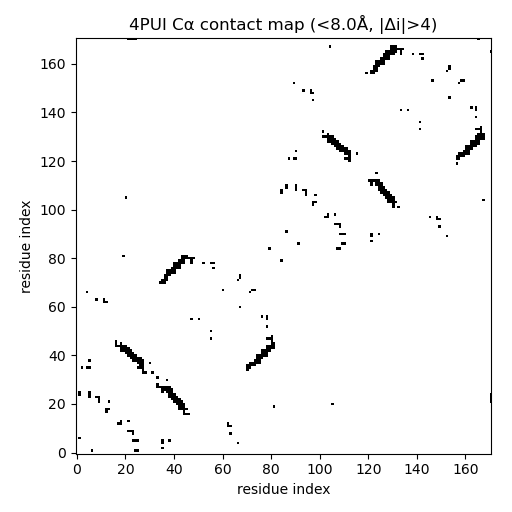 ? -38.876 -37.841 1.494 1.00 32.19 305 TYR B C 1
ATOM 911 O O . TYR B 1 30 ? -38.640 -38.623 0.575 1.00 34.61 305 TYR B O 1
ATOM 920 N N . GLN B 1 31 ? -38.047 -37.657 2.524 1.00 28.32 306 GLN B N 1
ATOM 921 C CA . GLN B 1 31 ? -36.794 -38.404 2.680 1.00 30.11 306 GLN B CA 1
ATOM 922 C C . GLN B 1 31 ? -37.016 -39.832 3.189 1.00 32.14 306 GLN B C 1
ATOM 923 O O . GLN B 1 31 ? -36.073 -40.620 3.282 1.00 36.89 306 GLN B O 1
ATOM 929 N N . HIS B 1 32 ? -38.265 -40.160 3.510 1.00 39.12 307 HIS B N 1
ATOM 930 C CA . HIS B 1 32 ? -38.603 -41.438 4.130 1.00 41.90 307 HIS B CA 1
ATOM 931 C C . HIS B 1 32 ? -39.616 -42.268 3.346 1.00 47.02 307 HIS B C 1
ATOM 932 O O . HIS B 1 32 ? -40.285 -43.132 3.915 1.00 51.28 307 HIS B O 1
ATOM 939 N N . ALA B 1 33 ? -39.731 -42.011 2.047 1.00 48.24 308 ALA B N 1
ATOM 940 C CA . ALA B 1 33 ? -40.719 -42.699 1.214 1.00 50.92 308 ALA B CA 1
ATOM 941 C C . ALA B 1 33 ? -40.480 -44.211 1.125 1.00 52.33 308 ALA B C 1
ATOM 942 O O . ALA B 1 33 ? -39.338 -44.671 1.072 1.00 53.28 308 ALA B O 1
ATOM 944 N N . GLY B 1 34 ? -41.568 -44.976 1.120 1.00 61.00 309 GLY B N 1
ATOM 945 C CA . GLY B 1 34 ? -41.495 -46.411 0.917 1.00 64.07 309 GLY B CA 1
ATOM 946 C C . GLY B 1 34 ? -41.619 -47.271 2.165 1.00 63.98 309 GLY B C 1
ATOM 947 O O . GLY B 1 34 ? -41.645 -48.503 2.068 1.00 67.03 309 GLY B O 1
ATOM 948 N N . HIS B 1 35 ? -41.702 -46.641 3.334 1.00 55.18 310 HIS B N 1
ATOM 949 C CA . HIS B 1 35 ? -41.732 -47.387 4.590 1.00 61.95 310 HIS B CA 1
ATOM 950 C C . HIS B 1 35 ? -43.075 -48.075 4.850 1.00 66.70 310 HIS B C 1
ATOM 951 O O . HIS B 1 35 ? -44.145 -47.470 4.693 1.00 69.04 310 HIS B O 1
ATOM 958 N N . ASP B 1 45 ? -48.175 -41.748 4.576 1.00 52.01 320 ASP B N 1
ATOM 959 C CA . ASP B 1 45 ? -48.840 -40.527 5.018 1.00 50.54 320 ASP B CA 1
ATOM 960 C C . ASP B 1 45 ? -47.897 -39.338 4.911 1.00 45.03 320 ASP B C 1
ATOM 961 O O . ASP B 1 45 ? -46.683 -39.501 4.800 1.00 49.08 320 ASP B O 1
ATOM 966 N N . GLY B 1 46 ? -48.461 -38.139 4.953 1.00 28.22 321 GLY B N 1
ATOM 967 C CA . GLY B 1 46 ? -47.660 -36.938 4.912 1.00 24.08 321 GLY B CA 1
ATOM 968 C C . GLY B 1 46 ? -47.356 -36.477 6.315 1.00 21.03 321 GLY B C 1
ATOM 969 O O . GLY B 1 46 ? -47.982 -36.934 7.274 1.00 23.07 321 GLY B O 1
ATOM 970 N N . GLU B 1 47 ? -46.389 -35.572 6.421 1.00 23.80 322 GLU B N 1
ATOM 971 C CA . GLU B 1 47 ? -46.042 -34.934 7.681 1.00 25.10 322 GLU B CA 1
ATOM 972 C C . GLU B 1 47 ? -45.728 -35.942 8.784 1.00 23.56 322 GLU B C 1
ATOM 973 O O . GLU B 1 47 ? -46.201 -35.818 9.907 1.00 23.11 322 GLU B O 1
ATOM 979 N N . THR B 1 48 ? -44.888 -36.920 8.451 1.00 24.43 323 THR B N 1
ATOM 980 C CA . THR B 1 48 ? -44.539 -37.993 9.375 1.00 22.77 323 THR B CA 1
ATOM 981 C C . THR B 1 48 ? -43.180 -37.772 10.047 1.00 21.55 323 THR B C 1
ATOM 982 O O . THR B 1 48 ? -42.947 -38.269 11.150 1.00 22.46 323 THR B O 1
ATOM 986 N N . HIS B 1 49 ? -42.293 -37.033 9.381 1.00 22.41 324 HIS B N 1
ATOM 987 C CA . HIS B 1 49 ? -40.924 -36.843 9.862 1.00 24.00 324 HIS B CA 1
ATOM 988 C C . HIS B 1 49 ? -40.503 -35.384 9.772 1.00 22.31 324 HIS B C 1
ATOM 989 O O . HIS B 1 49 ? -40.565 -34.780 8.700 1.00 21.79 324 HIS B O 1
ATOM 996 N N . PHE B 1 50 ? -40.086 -34.815 10.901 1.00 21.84 325 PHE B N 1
ATOM 997 C CA . PHE B 1 50 ? -39.594 -33.437 10.910 1.00 21.72 325 PHE B CA 1
ATOM 998 C C . PHE B 1 50 ? -38.238 -33.331 11.570 1.00 20.40 325 PHE B C 1
ATOM 999 O O . PHE B 1 50 ? -37.940 -34.072 12.505 1.00 21.54 325 PHE B O 1
ATOM 1007 N N . ASN B 1 51 ? -37.450 -32.366 11.104 1.00 21.83 326 ASN B N 1
ATOM 1008 C CA . ASN B 1 51 ? -36.249 -31.932 11.808 1.00 22.29 326 ASN B CA 1
ATOM 1009 C C . ASN B 1 51 ? -36.580 -30.668 12.583 1.00 20.21 326 ASN B C 1
ATOM 1010 O O . ASN B 1 51 ? -37.186 -29.751 12.029 1.00 23.03 326 ASN B O 1
ATOM 1015 N N . LEU B 1 52 ? -36.191 -30.608 13.854 1.00 22.77 327 LEU B N 1
ATOM 1016 C CA . LEU B 1 52 ? -36.424 -29.405 14.653 1.00 22.19 327 LEU B CA 1
ATOM 1017 C C . LEU B 1 52 ? -35.105 -28.855 15.169 1.00 21.48 327 LEU B C 1
ATOM 1018 O O . LEU B 1 52 ? -34.308 -29.607 15.729 1.00 24.11 327 LEU B O 1
ATOM 1023 N N . ARG B 1 53 ? -34.878 -27.555 14.988 1.00 21.13 328 ARG B N 1
ATOM 1024 C CA . ARG B 1 53 ? -33.765 -26.873 15.655 1.00 21.50 328 ARG B CA 1
ATOM 1025 C C . ARG B 1 53 ? -34.346 -25.792 16.542 1.00 23.32 328 ARG B C 1
ATOM 1026 O O . ARG B 1 53 ? -34.993 -24.859 16.059 1.00 22.51 328 ARG B O 1
ATOM 1034 N N . ILE B 1 54 ? -34.119 -25.918 17.842 1.00 24.72 329 ILE B N 1
ATOM 1035 C CA . ILE B 1 54 ? -34.759 -25.035 18.799 1.00 26.41 329 ILE B CA 1
ATOM 1036 C C . ILE B 1 54 ? -33.720 -24.440 19.720 1.00 27.72 329 ILE B C 1
ATOM 1037 O O . ILE B 1 54 ? -32.957 -25.170 20.354 1.00 28.45 329 ILE B O 1
ATOM 1042 N N . VAL B 1 55 ? -33.681 -23.117 19.795 1.00 29.90 330 VAL B N 1
ATOM 1043 C CA . VAL B 1 55 ? -32.785 -22.464 20.742 1.00 32.26 330 VAL B CA 1
ATOM 1044 C C . VAL B 1 55 ? -33.641 -21.767 21.783 1.00 34.65 330 VAL B C 1
ATOM 1045 O O . VAL B 1 55 ? -34.397 -20.848 21.463 1.00 34.16 330 VAL B O 1
ATOM 1049 N N . SER B 1 56 ? -33.538 -22.224 23.027 1.00 34.82 331 SER B N 1
ATOM 1050 C CA . SER B 1 56 ? -34.400 -21.732 24.096 1.00 39.13 331 SER B CA 1
ATOM 1051 C C . SER B 1 56 ? -33.770 -21.922 25.472 1.00 40.55 331 SER B C 1
ATOM 1052 O O . SER B 1 56 ? -33.104 -22.924 25.723 1.00 38.64 331 SER B O 1
ATOM 1055 N N . ASP B 1 57 ? -33.993 -20.962 26.363 1.00 44.16 332 ASP B N 1
ATOM 1056 C CA . ASP B 1 57 ? -33.508 -21.076 27.733 1.00 51.84 332 ASP B CA 1
ATOM 1057 C C . ASP B 1 57 ? -34.296 -22.115 28.516 1.00 49.47 332 ASP B C 1
ATOM 1058 O O . ASP B 1 57 ? -33.832 -22.617 29.532 1.00 52.81 332 ASP B O 1
ATOM 1063 N N . ALA B 1 58 ? -35.487 -22.452 28.033 1.00 52.11 333 ALA B N 1
ATOM 1064 C CA . ALA B 1 58 ? -36.291 -23.491 28.660 1.00 49.91 333 ALA B CA 1
ATOM 1065 C C . ALA B 1 58 ? -35.500 -24.798 28.787 1.00 49.70 333 ALA B C 1
ATOM 1066 O O . ALA B 1 58 ? -35.855 -25.675 29.572 1.00 52.04 333 ALA B O 1
ATOM 1068 N N . PHE B 1 59 ? -34.419 -24.913 28.020 1.00 43.16 334 PHE B N 1
ATOM 1069 C CA . PHE B 1 59 ? -33.552 -26.087 28.066 1.00 45.38 334 PHE B CA 1
ATOM 1070 C C . PHE B 1 59 ? -32.460 -25.972 29.124 1.00 50.19 334 PHE B C 1
ATOM 1071 O O . PHE B 1 59 ? -31.641 -26.883 29.260 1.00 55.47 334 PHE B O 1
ATOM 1079 N N . GLN B 1 60 ? -32.426 -24.851 29.844 1.00 47.01 335 GLN B N 1
ATOM 1080 C CA . GLN B 1 60 ? -31.379 -24.618 30.844 1.00 54.49 335 GLN B CA 1
ATOM 1081 C C . GLN B 1 60 ? -31.311 -25.769 31.846 1.00 57.16 335 GLN B C 1
ATOM 1082 O O . GLN B 1 60 ? -32.308 -26.091 32.494 1.00 57.74 335 GLN B O 1
ATOM 1088 N N . GLY B 1 61 ? -30.144 -26.403 31.945 1.00 65.75 336 GLY B N 1
ATOM 1089 C CA . GLY B 1 61 ? -29.898 -27.400 32.976 1.00 67.52 336 GLY B CA 1
ATOM 1090 C C . GLY B 1 61 ? -30.325 -28.831 32.690 1.00 66.64 336 GLY B C 1
ATOM 1091 O O . GLY B 1 61 ? -30.195 -29.705 33.550 1.00 68.46 336 GLY B O 1
ATOM 1092 N N . LYS B 1 62 ? -30.834 -29.082 31.490 1.00 57.95 337 LYS B N 1
ATOM 1093 C CA . LYS B 1 62 ? -31.291 -30.419 31.152 1.00 52.85 337 LYS B CA 1
ATOM 1094 C C . LYS B 1 62 ? -30.307 -31.126 30.245 1.00 52.56 337 LYS B C 1
ATOM 1095 O O . LYS B 1 62 ? -29.659 -30.500 29.410 1.00 52.38 337 LYS B O 1
ATOM 1101 N N . SER B 1 63 ? -30.210 -32.440 30.420 1.00 56.50 338 SER B N 1
ATOM 1102 C CA . SER B 1 63 ? -29.453 -33.296 29.520 1.00 56.83 338 SER B CA 1
ATOM 1103 C C . SER B 1 63 ? -30.126 -33.310 28.164 1.00 54.08 338 SER B C 1
ATOM 1104 O O . SER B 1 63 ? -31.268 -32.869 28.034 1.00 52.42 338 SER B O 1
ATOM 1107 N N . LEU B 1 64 ? -29.419 -33.827 27.164 1.00 52.42 339 LEU B N 1
ATOM 1108 C CA . LEU B 1 64 ? -30.003 -34.064 25.851 1.00 52.28 339 LEU B CA 1
ATOM 1109 C C . LEU B 1 64 ? -31.344 -34.789 26.010 1.00 54.67 339 LEU B C 1
ATOM 1110 O O . LEU B 1 64 ? -32.366 -34.342 25.482 1.00 51.11 339 LEU B O 1
ATOM 1115 N N . VAL B 1 65 ? -31.337 -35.891 26.762 1.00 60.76 340 VAL B N 1
ATOM 1116 C CA . VAL B 1 65 ? -32.535 -36.711 26.937 1.00 55.77 340 VAL B CA 1
ATOM 1117 C C . VAL B 1 65 ? -33.729 -35.949 27.526 1.00 57.82 340 VAL B C 1
ATOM 1118 O O . VAL B 1 65 ? -34.844 -36.078 27.029 1.00 56.37 340 VAL B O 1
ATOM 1122 N N . LYS B 1 66 ? -33.507 -35.153 28.568 1.00 50.69 341 LYS B N 1
ATOM 1123 C CA . LYS B 1 66 ? -34.598 -34.382 29.160 1.00 50.45 341 LYS B CA 1
ATOM 1124 C C . LYS B 1 66 ? -35.115 -33.310 28.213 1.00 46.48 341 LYS B C 1
ATOM 1125 O O . LYS B 1 66 ? -36.308 -33.007 28.192 1.00 44.15 341 LYS B O 1
ATOM 1131 N N . ARG B 1 67 ? -34.204 -32.720 27.449 1.00 48.79 342 ARG B N 1
ATOM 1132 C CA . ARG B 1 67 ? -34.581 -31.730 26.453 1.00 44.94 342 ARG B CA 1
ATOM 1133 C C . ARG B 1 67 ? -35.483 -32.351 25.402 1.00 40.26 342 ARG B C 1
ATOM 1134 O O . ARG B 1 67 ? -36.535 -31.803 25.078 1.00 41.51 342 ARG B O 1
ATOM 1142 N N . HIS B 1 68 ? -35.087 -33.507 24.882 1.00 44.13 343 HIS B N 1
ATOM 1143 C CA . HIS B 1 68 ? -35.896 -34.176 23.874 1.00 42.55 343 HIS B CA 1
ATOM 1144 C C . HIS B 1 68 ? -37.242 -34.622 24.444 1.00 45.18 343 HIS B C 1
ATOM 1145 O O . HIS B 1 68 ? -38.282 -34.454 23.801 1.00 41.61 343 HIS B O 1
ATOM 1152 N N . ARG B 1 69 ? -37.225 -35.153 25.663 1.00 40.16 344 ARG B N 1
ATOM 1153 C CA . ARG B 1 69 ? -38.447 -35.603 26.313 1.00 41.78 344 ARG B CA 1
ATOM 1154 C C . ARG B 1 69 ? -39.441 -34.455 26.517 1.00 40.98 344 ARG B C 1
ATOM 1155 O O . ARG B 1 69 ? -40.655 -34.643 26.387 1.00 40.28 344 ARG B O 1
ATOM 1163 N N . LEU B 1 70 ? -38.920 -33.274 26.836 1.00 41.89 345 LEU B N 1
ATOM 1164 C CA . LEU B 1 70 ? -39.751 -32.081 26.962 1.00 41.17 345 LEU B CA 1
ATOM 1165 C C . LEU B 1 70 ? -40.503 -31.817 25.647 1.00 38.57 345 LEU B C 1
ATOM 1166 O O . LEU B 1 70 ? -41.706 -31.559 25.648 1.00 40.27 345 LEU B O 1
ATOM 1171 N N . ILE B 1 71 ? -39.788 -31.911 24.531 1.00 36.76 346 ILE B N 1
ATOM 1172 C CA . ILE B 1 71 ? -40.385 -31.705 23.213 1.00 34.96 346 ILE B CA 1
ATOM 1173 C C . ILE B 1 71 ? -41.378 -32.818 22.842 1.00 35.29 346 ILE B C 1
ATOM 1174 O O . ILE B 1 71 ? -42.477 -32.537 22.358 1.00 34.01 346 ILE B O 1
ATOM 1179 N N . TYR B 1 72 ? -41.004 -34.075 23.070 1.00 36.45 347 TYR B N 1
ATOM 1180 C CA . TYR B 1 72 ? -41.927 -35.176 22.787 1.00 38.82 347 TYR B CA 1
ATOM 1181 C C . TYR B 1 72 ? -43.210 -35.053 23.604 1.00 40.08 347 TYR B C 1
ATOM 1182 O O . TYR B 1 72 ? -44.282 -35.416 23.134 1.00 35.10 347 TYR B O 1
ATOM 1191 N N . ASP B 1 73 ? -43.103 -34.528 24.820 1.00 40.54 348 ASP B N 1
ATOM 1192 C CA . ASP B 1 73 ? -44.288 -34.338 25.653 1.00 42.47 348 ASP B CA 1
ATOM 1193 C C . ASP B 1 73 ? -45.199 -33.257 25.070 1.00 39.67 348 ASP B C 1
ATOM 1194 O O . ASP B 1 73 ? -46.399 -33.461 24.941 1.00 40.72 348 ASP B O 1
ATOM 1199 N N . LEU B 1 74 ? -44.628 -32.109 24.715 1.00 39.62 349 LEU B N 1
ATOM 1200 C CA . LEU B 1 74 ? -45.402 -31.037 24.083 1.00 36.64 349 LEU B CA 1
ATOM 1201 C C . LEU B 1 74 ? -46.098 -31.511 22.809 1.00 32.97 349 LEU B C 1
ATOM 1202 O O . LEU B 1 74 ? -47.208 -31.083 22.499 1.00 35.10 349 LEU B O 1
ATOM 1207 N N . LEU B 1 75 ? -45.451 -32.408 22.074 1.00 33.84 350 LEU B N 1
ATOM 1208 C CA . LEU B 1 75 ? -45.980 -32.848 20.792 1.00 29.98 350 LEU B CA 1
ATOM 1209 C C . LEU B 1 75 ? -46.671 -34.203 20.857 1.00 30.08 350 LEU B C 1
ATOM 1210 O O . LEU B 1 75 ? -46.836 -34.870 19.839 1.00 29.51 350 LEU B O 1
ATOM 1215 N N . GLN B 1 76 ? -47.094 -34.590 22.054 1.00 31.90 351 GLN B N 1
ATOM 1216 C CA . GLN B 1 76 ? -47.715 -35.892 22.264 1.00 33.04 351 GLN B CA 1
ATOM 1217 C C . GLN B 1 76 ? -48.934 -36.136 21.369 1.00 31.68 351 GLN B C 1
ATOM 1218 O O . GLN B 1 76 ? -49.116 -37.239 20.861 1.00 31.51 351 GLN B O 1
ATOM 1224 N N . ASP B 1 77 ? -49.750 -35.110 21.156 1.00 32.81 352 ASP B N 1
ATOM 1225 C CA . ASP B 1 77 ? -50.959 -35.284 20.360 1.00 33.09 352 ASP B CA 1
ATOM 1226 C C . ASP B 1 77 ? -50.610 -35.557 18.905 1.00 30.67 352 ASP B C 1
ATOM 1227 O O . ASP B 1 77 ? -51.288 -36.342 18.245 1.00 28.87 352 ASP B O 1
ATOM 1232 N N . GLU B 1 78 ? -49.543 -34.929 18.412 1.00 26.15 353 GLU B N 1
ATOM 1233 C CA . GLU B 1 78 ? -49.085 -35.178 17.046 1.00 23.59 353 GLU B CA 1
ATOM 1234 C C . GLU B 1 78 ? -48.511 -36.586 16.922 1.00 27.28 353 GLU B C 1
ATOM 1235 O O . GLU B 1 78 ? -48.789 -37.292 15.955 1.00 23.25 353 GLU B O 1
ATOM 1241 N N . LEU B 1 79 ? -47.725 -36.997 17.915 1.00 30.06 354 LEU B N 1
ATOM 1242 C CA . LEU B 1 79 ? -47.119 -38.326 17.914 1.00 31.07 354 LEU B CA 1
ATOM 1243 C C . LEU B 1 79 ? -48.147 -39.449 17.991 1.00 34.95 354 LEU B C 1
ATOM 1244 O O . LEU B 1 79 ? -47.841 -40.600 17.661 1.00 35.22 354 LEU B O 1
ATOM 1249 N N . LYS B 1 80 ? -49.357 -39.106 18.431 1.00 29.67 355 LYS B N 1
ATOM 1250 C CA . LYS B 1 80 ? -50.442 -40.062 18.553 1.00 33.85 355 LYS B CA 1
ATOM 1251 C C . LYS B 1 80 ? -51.267 -40.138 17.282 1.00 33.30 355 LYS B C 1
ATOM 1252 O O . LYS B 1 80 ? -52.036 -41.081 17.110 1.00 38.32 355 LYS B O 1
ATOM 1258 N N . SER B 1 81 ? -51.145 -39.137 16.412 1.00 30.42 356 SER B N 1
ATOM 1259 C CA . SER B 1 81 ? -52.077 -39.000 15.297 1.00 26.68 356 SER B CA 1
ATOM 1260 C C . SER B 1 81 ? -51.410 -38.855 13.929 1.00 26.00 356 SER B C 1
ATOM 1261 O O . SER B 1 81 ? -51.996 -38.297 13.000 1.00 23.00 356 SER B O 1
ATOM 1264 N N . GLY B 1 82 ? -50.178 -39.331 13.797 1.00 24.13 357 GLY B N 1
ATOM 1265 C CA . GLY B 1 82 ? -49.576 -39.348 12.479 1.00 23.17 357 GLY B CA 1
ATOM 1266 C C . GLY B 1 82 ? -48.145 -38.887 12.362 1.00 24.81 357 GLY B C 1
ATOM 1267 O O . GLY B 1 82 ? -47.502 -39.149 11.347 1.00 25.89 357 GLY B O 1
ATOM 1268 N N . LEU B 1 83 ? -47.653 -38.193 13.380 1.00 23.01 358 LEU B N 1
ATOM 1269 C CA . LEU B 1 83 ? -46.232 -37.849 13.422 1.00 23.72 358 LEU B CA 1
ATOM 1270 C C . LEU B 1 83 ? -45.469 -39.097 13.850 1.00 24.88 358 LEU B C 1
ATOM 1271 O O . LEU B 1 83 ? -45.771 -39.698 14.887 1.00 29.39 358 LEU B O 1
ATOM 1276 N N . HIS B 1 84 ? -44.507 -39.504 13.031 1.00 25.03 359 HIS B N 1
ATOM 1277 C CA . HIS B 1 84 ? -43.745 -40.718 13.299 1.00 27.82 359 HIS B CA 1
ATOM 1278 C C . HIS B 1 84 ? -42.485 -40.450 14.093 1.00 30.68 359 HIS B C 1
ATOM 1279 O O . HIS B 1 84 ? -42.185 -41.164 15.051 1.00 34.25 359 HIS B O 1
ATOM 1286 N N . ALA B 1 85 ? -41.739 -39.429 13.690 1.00 28.97 360 ALA B N 1
ATOM 1287 C CA . ALA B 1 85 ? -40.436 -39.201 14.303 1.00 29.89 360 ALA B CA 1
ATOM 1288 C C . ALA B 1 85 ? -39.940 -37.776 14.169 1.00 27.76 360 ALA B C 1
ATOM 1289 O O . ALA B 1 85 ? -40.333 -37.040 13.264 1.00 25.58 360 ALA B O 1
ATOM 1291 N N . LEU B 1 86 ? -39.060 -37.410 15.090 1.00 28.05 361 LEU B N 1
ATOM 1292 C CA . LEU B 1 86 ? -38.439 -36.092 15.097 1.00 26.96 361 LEU B CA 1
ATOM 1293 C C . LEU B 1 86 ? -36.942 -36.255 15.213 1.00 27.89 361 LEU B C 1
ATOM 1294 O O . LEU B 1 86 ? -36.466 -37.115 15.961 1.00 33.00 361 LEU B O 1
ATOM 1299 N N . SER B 1 87 ? -36.211 -35.440 14.456 1.00 25.73 362 SER B N 1
ATOM 1300 C CA . SER B 1 87 ? -34.787 -35.246 14.681 1.00 30.96 362 SER B CA 1
ATOM 1301 C C . SER B 1 87 ? -34.653 -33.891 15.346 1.00 28.37 362 SER B C 1
ATOM 1302 O O . SER B 1 87 ? -35.107 -32.882 14.807 1.00 29.09 362 SER B O 1
ATOM 1305 N N . ILE B 1 88 ? -34.037 -33.865 16.520 1.00 29.36 363 ILE B N 1
ATOM 1306 C CA . ILE B 1 88 ? -34.057 -32.673 17.344 1.00 27.10 363 ILE B CA 1
ATOM 1307 C C . ILE B 1 88 ? -32.661 -32.135 17.630 1.00 27.85 363 ILE B C 1
ATOM 1308 O O . ILE B 1 88 ? -31.776 -32.878 18.040 1.00 32.05 363 ILE B O 1
ATOM 1313 N N . VAL B 1 89 ? -32.488 -30.839 17.403 1.00 27.23 364 VAL B N 1
ATOM 1314 C CA . VAL B 1 89 ? -31.350 -30.107 17.941 1.00 29.62 364 VAL B CA 1
ATOM 1315 C C . VAL B 1 89 ? -31.897 -29.093 18.930 1.00 28.27 364 VAL B C 1
ATOM 1316 O O . VAL B 1 89 ? -32.604 -28.154 18.547 1.00 30.26 364 VAL B O 1
ATOM 1320 N N . ALA B 1 90 ? -31.607 -29.307 20.209 1.00 29.71 365 ALA B N 1
ATOM 1321 C CA . ALA B 1 90 ? -32.114 -28.434 21.256 1.00 29.61 365 ALA B CA 1
ATOM 1322 C C . ALA B 1 90 ? -30.959 -27.759 21.973 1.00 36.84 365 ALA B C 1
ATOM 1323 O O . ALA B 1 90 ? -30.162 -28.431 22.623 1.00 38.95 365 ALA B O 1
ATOM 1325 N N . LYS B 1 91 ? -30.874 -26.437 21.860 1.00 32.17 366 LYS B N 1
ATOM 1326 C CA . LYS B 1 91 ? -29.785 -25.693 22.489 1.00 36.62 366 LYS B CA 1
ATOM 1327 C C . LYS B 1 91 ? -30.268 -24.530 23.347 1.00 36.88 366 LYS B C 1
ATOM 1328 O O . LYS B 1 91 ? -31.359 -24.003 23.137 1.00 34.36 366 LYS B O 1
ATOM 1334 N N . THR B 1 92 ? -29.441 -24.125 24.311 1.00 42.61 367 THR B N 1
ATOM 1335 C CA . THR B 1 92 ? -29.645 -22.855 24.998 1.00 41.18 367 THR B CA 1
ATOM 1336 C C . THR B 1 92 ? -28.914 -21.798 24.187 1.00 37.82 367 THR B C 1
ATO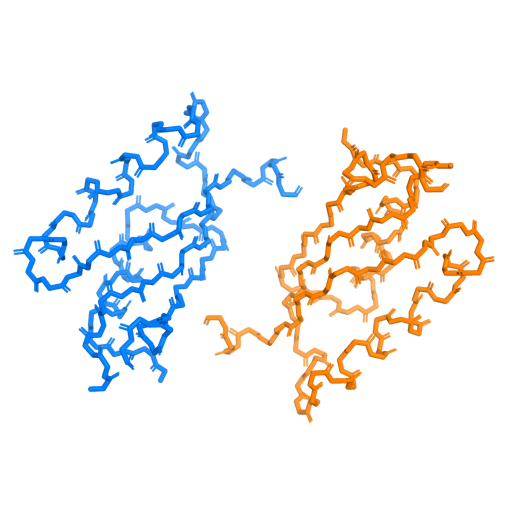M 1337 O O . THR B 1 92 ? -28.058 -22.133 23.374 1.00 37.05 367 THR B O 1
ATOM 1341 N N . PRO B 1 93 ? -29.273 -20.520 24.371 1.00 39.23 368 PRO B N 1
ATOM 1342 C CA . PRO B 1 93 ? -28.562 -19.468 23.636 1.00 37.65 368 PRO B CA 1
ATOM 1343 C C . PRO B 1 93 ? -27.058 -19.458 23.900 1.00 40.00 368 PRO B C 1
ATOM 1344 O O . PRO B 1 93 ? -26.273 -19.185 22.994 1.00 40.44 368 PRO B O 1
ATOM 1348 N N . ALA B 1 94 ? -26.663 -19.772 25.128 1.00 43.51 369 ALA B N 1
ATOM 1349 C CA . ALA B 1 94 ? -25.254 -19.751 25.504 1.00 42.17 369 ALA B CA 1
ATOM 1350 C C . ALA B 1 94 ? -24.468 -20.873 24.828 1.00 46.40 369 ALA B C 1
ATOM 1351 O O . ALA B 1 94 ? -23.237 -20.834 24.774 1.00 47.47 369 ALA B O 1
ATOM 1353 N N . GLU B 1 95 ? -25.188 -21.865 24.311 1.00 44.38 370 GLU B N 1
ATOM 1354 C CA . GLU B 1 95 ? -24.572 -23.030 23.676 1.00 40.94 370 GLU B CA 1
ATOM 1355 C C . GLU B 1 95 ? -24.244 -22.860 22.189 1.00 37.11 370 GLU B C 1
ATOM 1356 O O . GLU B 1 95 ? -23.470 -23.639 21.642 1.00 43.49 370 GLU B O 1
ATOM 1362 N N . VAL B 1 96 ? -24.838 -21.873 21.523 1.00 36.77 371 VAL B N 1
ATOM 1363 C CA . VAL B 1 96 ? -24.485 -21.616 20.125 1.00 38.60 371 VAL B CA 1
ATOM 1364 C C . VAL B 1 96 ? -23.367 -20.588 20.018 1.00 41.12 371 VAL B C 1
ATOM 1365 O O . VAL B 1 96 ? -23.133 -19.821 20.952 1.00 45.20 371 VAL B O 1
#

Radius of gyration: 17.65 Å; Cα contacts (8 Å, |Δi|>4): 262; chains: 2; bounding box: 49×40×38 Å

Foldseek 3Di:
DDDPLLVVLVVLCCVPFVFPDKDWAQPLVVVEVSQSAEIEIETAGPVCPPPDPVRVVVVSCVSCVVVVVPGHHDYHYHYHYPVGD/DDDPVQVVLQVLCCVPFVFPDKDKAFPVVVVPDVDGSAEIEIETEGCVCPPPDPVVQVVVSCVSCVVVVVPRHHDYHYHYHYPVGD

Sequence (171 aa):
ALGSRGMRIREKLEKELDPVELEVEDVSYQHADDGETHFNLRIVSDAFQGKSLVKRHRLIYDLLQDELKSGLHALSIVAKTPAEVALGSRGMMRIREKLEKELDPVELEVEDVSYQHAGHDGETHFNLRIVSDAFQGKSLVKRHRLIYDLLQDELKSGLHALSIVAKTPAEV

CATH classification: 3.30.300.90

Secondary structure (DSSP, 8-state):
---HHHHHHHHHHHHHH--SEEEEEE-GGGT----S-EEEEEEE-GGGTT--HHHHHHHHHHHTHHHHTTT--EEEEEEE-GGG-/---HHHHHHHHHHHHHH--SEEEEEE-GGGGTT---S-EEEEEEE-GGGTT--HHHHHHHHHHHTHHHHHTT--EEEEEEE-GGG-

InterPro domains:
  IPR002634 BolA protein [PF01722] (289-370)
  IPR003808 Fe-S metabolism associated domain, SufE-like [PF02657] (92-211)
  IPR036065 BolA-like superfamily [G3DSA:3.30.300.90] (279-371)
  IPR036065 BolA-like superfamily [SSF82657] (284-370)

B-factor: mean 32.95, std 14.43, range [13.35, 96.82]

Solvent-accessible surface area: 9857 Å² total; per-residue (Å²): 156,42,23,78,19,0,86,113,0,48,102,73,0,74,155,86,15,123,22,100,24,15,15,7,63,38,6,0,132,106,113,96,139,70,41,13,21,23,1,50,2,23,0,0,0,95,44,0,128,89,80,54,152,67,116,25,64,157,39,0,69,86,33,4,67,105,20,47,148,76,32,4,124,40,12,65,34,67,18,46,7,52,98,88,59,147,39,29,79,21,0,97,117,0,58,96,82,0,66,146,96,16,113,24,98,26,16,19,10,66,43,5,19,154,110,85,95,86,212,161,52,29,8,24,2,50,2,26,0,1,1,80,42,0,118,81,70,57,126,97,104,19,36,134,47,0,78,77,35,2,92,97,18,57,166,77,25,5,108,42,16,70,20,71,12,42,6,49,98,90,44